Protein 2MSS (pdb70)

CATH classification: 3.30.70.330

InterPro domains:
  IPR000504 RNA recognition motif domain [PF00076] (23-90)
  IPR000504 RNA recognition motif domain [PF00076] (111-177)
  IPR000504 RNA recognition motif domain [PS50102] (20-110)
  IPR000504 RNA recognition motif domain [PS50102] (109-186)
  IPR000504 RNA recognition motif domain [SM00360] (21-93)
  IPR000504 RNA recognition motif domain [SM00360] (110-182)
  IPR012677 Nucleotide-binding alpha-beta plait domain superfamily [G3DSA:3.30.70.330] (20-103)
  IPR012677 Nucleotide-binding alpha-beta plait domain superfamily [G3DSA:3.30.70.330] (105-200)
  IPR034126 RNA-binding protein Musashi homologue, RNA recognition motif 2 [cd12323] (110-183)
  IPR035979 RNA-binding domain superfamily [SSF54928] (16-104)
  IPR035979 RNA-binding domain superfamily [SSF54928] (98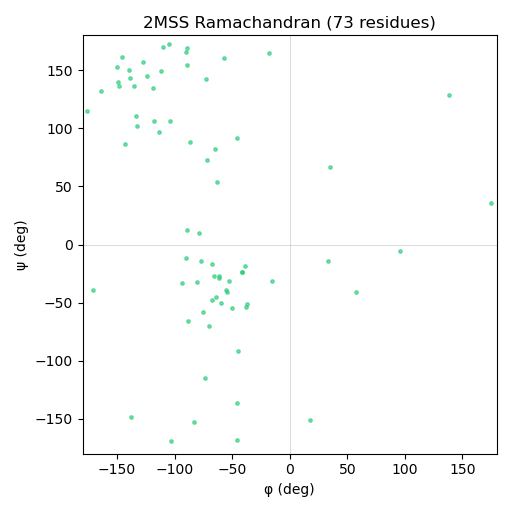-206)

Foldseek 3Di:
DKKWKAQAPVAAQVQQQVVCCVVAVQPDGFKAAQPDPSRRMIMIDTDHPPVVSLVPQQPDQQVAGVHGGIGIHGD

Organism: Mus musculus (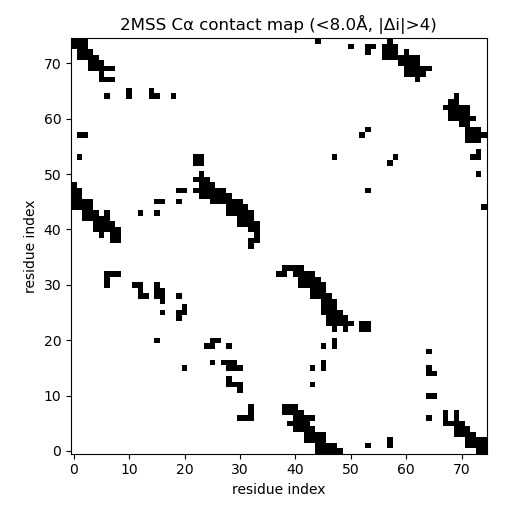NCBI:txid10090)

Solvent-accessible surface area: 4938 Å² total; per-residue (Å²): 153,2,65,0,17,32,0,22,65,127,6,64,47,124,15,0,93,79,32,0,86,126,56,4,117,5,105,89,8,84,11,76,80,48,172,122,92,50,84,153,170,7,95,0,70,0,44,6,161,46,106,120,43,8,115,143,4,10,125,68,116,136,18,125,0,80,96,75,89,7,63,1,106,117,57

R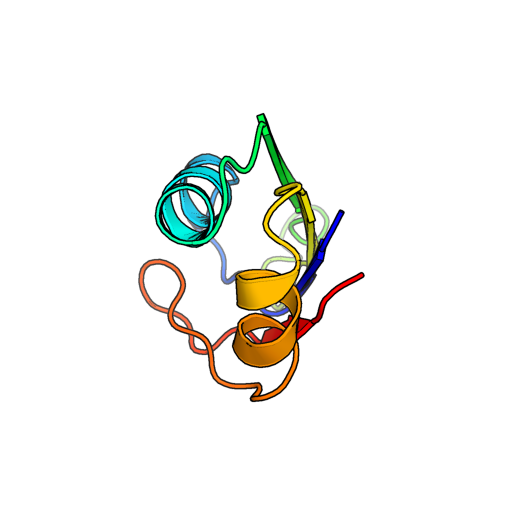adius of gyration: 11.02 Å; Cα contacts (8 Å, |Δi|>4): 189; chains: 1; bounding box: 34×22×21 Å

GO terms:
  GO:0005634 nucleus (C, IDA)
  GO:0005737 cytoplasm (C, IDA)
  GO:0003727 single-stranded RNA binding (F, IDA)
  GO:0008266 poly(U) RNA binding (F, IDA)
  GO:0005829 cytosol (C, TAS)
  GO:0042802 identical protein binding (F, IPI)
  GO:0042803 protein homodimerization activity (F, IDA)
  GO:0140693 molecular condensate scaffold activity (F, IDA)
  GO:0005634 nucleus (C, EXP)
  GO:0005737 cytoplasm (C, EXP)

Structure (mmCIF, N/CA/C/O backbone):
data_2MSS
#
_entry.id   2MSS
#
_cell.length_a   1.000
_cell.length_b   1.000
_cell.length_c   1.000
_cell.angle_alpha   90.00
_cell.angle_beta   90.00
_cell.angle_gamma   90.00
#
_symmetry.space_group_name_H-M   'P 1'
#
loop_
_atom_site.group_PDB
_atom_site.id
_atom_site.type_symbol
_atom_site.label_atom_id
_atom_site.label_alt_id
_atom_site.label_comp_id
_atom_site.label_asym_id
_atom_site.label_entity_id
_atom_site.label_seq_id
_atom_site.pdbx_PDB_ins_code
_atom_site.Cartn_x
_atom_site.Cartn_y
_atom_site.Cartn_z
_atom_site.occupancy
_atom_site.B_iso_or_equiv
_atom_site.auth_seq_id
_atom_site.auth_comp_id
_atom_site.auth_asym_id
_atom_site.auth_atom_id
_atom_site.pdbx_PDB_model_num
ATOM 1 N N . LYS A 1 1 ? 61.856 2.758 8.963 1.00 0.73 110 LYS A N 1
ATOM 2 C CA . LYS A 1 1 ? 62.625 2.910 7.693 1.00 0.58 110 LYS A CA 1
ATOM 3 C C . LYS A 1 1 ? 62.906 1.535 7.076 1.00 0.53 110 LYS A C 1
ATOM 4 O O . LYS A 1 1 ? 62.882 0.527 7.754 1.00 0.67 110 LYS A O 1
ATOM 23 N N . ILE A 1 2 ? 63.172 1.483 5.797 1.00 0.39 111 ILE A N 1
ATOM 24 C CA . ILE A 1 2 ? 63.452 0.168 5.153 1.00 0.36 111 ILE A CA 1
ATOM 25 C C . ILE A 1 2 ? 64.953 0.019 4.872 1.00 0.32 111 ILE A C 1
ATOM 26 O O . ILE A 1 2 ? 65.722 0.946 5.044 1.00 0.31 111 ILE A O 1
ATOM 42 N N . PHE A 1 3 ? 65.374 -1.143 4.444 1.00 0.33 112 PHE A N 1
ATOM 43 C CA . PHE A 1 3 ? 66.823 -1.362 4.158 1.00 0.31 112 PHE A CA 1
ATOM 44 C C . PHE A 1 3 ? 67.004 -1.932 2.748 1.00 0.32 112 PHE A C 1
ATOM 45 O O . PHE A 1 3 ? 66.104 -2.527 2.189 1.00 0.43 112 PHE A O 1
ATOM 62 N N . VAL A 1 4 ? 68.159 -1.755 2.169 1.00 0.28 113 VAL A N 1
ATOM 63 C CA . VAL A 1 4 ? 68.391 -2.286 0.795 1.00 0.30 113 VAL A CA 1
ATOM 64 C C . VAL A 1 4 ? 69.867 -2.647 0.602 1.00 0.28 113 VAL A C 1
ATOM 65 O O . VAL A 1 4 ? 70.741 -2.088 1.234 1.00 0.33 113 VAL A O 1
ATOM 78 N N . GLY A 1 5 ? 70.151 -3.580 -0.267 1.00 0.35 114 GLY A N 1
ATOM 79 C CA . GLY A 1 5 ? 71.570 -3.977 -0.500 1.00 0.37 114 GLY A CA 1
ATOM 80 C C . GLY A 1 5 ? 71.763 -4.341 -1.973 1.00 0.47 114 GLY A C 1
ATOM 81 O O . GLY A 1 5 ? 70.817 -4.617 -2.684 1.00 0.61 114 GLY A O 1
ATOM 85 N N . GLY A 1 6 ? 72.983 -4.343 -2.439 1.00 0.53 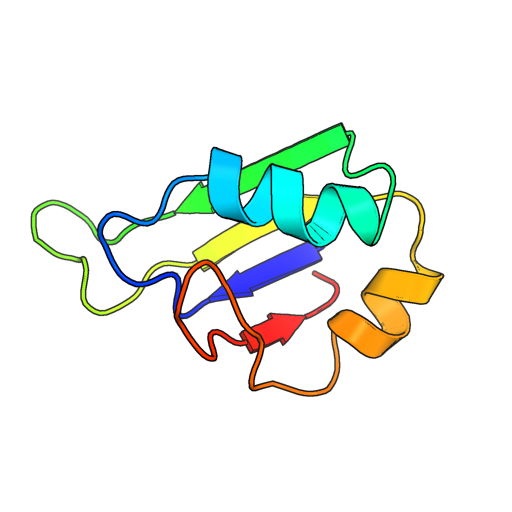115 GLY A N 1
ATOM 86 C CA . GLY A 1 6 ? 73.234 -4.688 -3.867 1.00 0.64 115 GLY A CA 1
ATOM 87 C C . GLY A 1 6 ? 73.320 -3.405 -4.695 1.00 0.64 115 GLY A C 1
ATOM 88 O O . GLY A 1 6 ? 73.615 -3.433 -5.873 1.00 0.79 115 GLY A O 1
ATOM 92 N N . LEU A 1 7 ? 73.064 -2.278 -4.087 1.00 0.67 116 LEU A N 1
ATOM 93 C CA . LEU A 1 7 ? 73.130 -0.991 -4.839 1.00 0.76 116 LEU A CA 1
ATOM 94 C C . LEU A 1 7 ? 74.399 -0.938 -5.693 1.00 0.61 116 LEU A C 1
ATOM 95 O O . LEU A 1 7 ? 75.443 -0.508 -5.244 1.00 0.69 116 LEU A O 1
ATOM 111 N N . SER 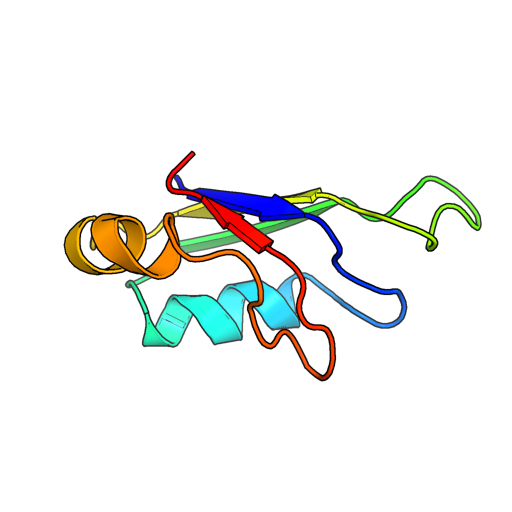A 1 8 ? 74.318 -1.370 -6.921 1.00 0.83 117 SER A N 1
ATOM 112 C CA . SER A 1 8 ? 75.520 -1.342 -7.802 1.00 1.03 117 SER A CA 1
ATOM 113 C C . SER A 1 8 ? 76.235 0.006 -7.677 1.00 0.84 117 SER A C 1
ATOM 114 O O . SER A 1 8 ? 75.951 0.792 -6.795 1.00 0.76 117 SER A O 1
ATOM 122 N N . VAL A 1 9 ? 77.160 0.277 -8.556 1.00 1.05 118 VAL A N 1
ATOM 123 C CA . VAL A 1 9 ? 77.894 1.573 -8.494 1.00 1.12 118 VAL A CA 1
ATOM 124 C C . VAL A 1 9 ? 77.080 2.677 -9.173 1.00 0.90 118 VAL A C 1
ATOM 125 O O . VAL A 1 9 ? 75.868 2.623 -9.229 1.00 1.28 118 VAL A O 1
ATOM 138 N N . ASN A 1 10 ? 77.738 3.679 -9.691 1.00 0.64 119 ASN A N 1
ATOM 139 C CA . ASN A 1 10 ? 77.000 4.784 -10.366 1.00 0.73 119 ASN A CA 1
ATOM 140 C C . ASN A 1 10 ? 75.648 5.002 -9.687 1.00 0.57 119 ASN A C 1
ATOM 141 O O . ASN A 1 10 ? 74.990 6.003 -9.894 1.00 0.90 119 ASN A O 1
ATOM 152 N N . THR A 1 11 ? 75.229 4.072 -8.875 1.00 0.43 120 THR A N 1
ATOM 153 C CA . THR A 1 11 ? 73.919 4.225 -8.181 1.00 0.40 120 THR A CA 1
ATOM 154 C C . THR A 1 11 ? 74.024 5.292 -7.087 1.00 0.42 120 THR A C 1
ATOM 155 O O . THR A 1 11 ? 75.032 5.414 -6.421 1.00 0.67 120 THR A O 1
ATOM 166 N N . THR A 1 12 ? 72.992 6.071 -6.901 1.00 0.43 121 THR A N 1
ATOM 167 C CA . THR A 1 12 ? 73.036 7.133 -5.854 1.00 0.48 121 THR A CA 1
ATOM 168 C C . THR A 1 12 ? 71.691 7.216 -5.127 1.00 0.46 121 THR A C 1
ATOM 169 O O . THR A 1 12 ? 70.653 6.927 -5.690 1.00 0.73 121 THR A O 1
ATOM 180 N N . VAL A 1 13 ? 71.698 7.602 -3.879 1.00 0.40 122 VAL A N 1
ATOM 181 C CA . VAL A 1 13 ? 70.415 7.694 -3.125 1.00 0.37 122 VAL A CA 1
ATOM 182 C C . VAL A 1 13 ? 69.302 8.192 -4.041 1.00 0.37 122 VAL A C 1
ATOM 183 O O . VAL A 1 13 ? 68.249 7.596 -4.134 1.00 0.37 122 VAL A O 1
ATOM 196 N N . GLU A 1 14 ? 69.528 9.274 -4.727 1.00 0.39 123 GLU A N 1
ATOM 197 C CA . GLU A 1 14 ? 68.479 9.793 -5.644 1.00 0.42 123 GLU A CA 1
ATOM 198 C C . GLU A 1 14 ? 67.850 8.614 -6.378 1.00 0.42 123 GLU A C 1
ATOM 199 O O . GLU A 1 14 ? 66.727 8.671 -6.840 1.00 0.44 123 GLU A O 1
ATOM 211 N N . ASP A 1 15 ? 68.579 7.537 -6.472 1.00 0.41 124 ASP A N 1
ATOM 212 C CA . ASP A 1 15 ? 68.052 6.328 -7.164 1.00 0.44 124 ASP A CA 1
ATOM 213 C C . ASP A 1 15 ? 67.039 5.611 -6.270 1.00 0.39 124 ASP A C 1
ATOM 214 O O . ASP A 1 15 ? 65.900 5.413 -6.642 1.00 0.41 124 ASP A O 1
ATOM 223 N N . VAL A 1 16 ? 67.445 5.221 -5.091 1.00 0.38 125 VAL A N 1
ATOM 224 C CA . VAL A 1 16 ? 66.498 4.520 -4.176 1.00 0.38 125 VAL A CA 1
ATOM 225 C C . VAL A 1 16 ? 65.403 5.484 -3.726 1.00 0.33 125 VAL A C 1
ATOM 226 O O . VAL A 1 16 ? 64.230 5.175 -3.771 1.00 0.36 125 VAL A O 1
ATOM 239 N N . LYS A 1 17 ? 65.781 6.654 -3.301 1.00 0.31 126 LYS A N 1
ATOM 240 C CA . LYS A 1 17 ? 64.765 7.648 -2.854 1.00 0.33 126 LYS A CA 1
ATOM 241 C C . LYS A 1 17 ? 63.674 7.782 -3.915 1.00 0.33 126 LYS A C 1
ATOM 242 O O . LYS A 1 17 ? 62.503 7.614 -3.642 1.00 0.36 126 LYS A O 1
ATOM 261 N N . HIS A 1 18 ? 64.052 8.074 -5.126 1.00 0.35 127 HIS A N 1
ATOM 262 C CA . HIS A 1 18 ? 63.036 8.206 -6.208 1.00 0.40 127 HIS A CA 1
ATOM 263 C C . HIS A 1 18 ? 62.375 6.851 -6.460 1.00 0.36 127 HIS A C 1
ATOM 264 O O . HIS A 1 18 ? 61.244 6.767 -6.897 1.00 0.44 127 HIS A O 1
ATOM 278 N N . TYR A 1 19 ? 63.080 5.788 -6.188 1.00 0.31 128 TYR A N 1
ATOM 279 C CA . TYR A 1 19 ? 62.505 4.431 -6.411 1.00 0.33 128 TYR A CA 1
ATOM 280 C C . TYR A 1 19 ? 61.398 4.147 -5.393 1.00 0.29 128 TYR A C 1
ATOM 281 O O . TYR A 1 19 ? 60.233 4.086 -5.731 1.00 0.34 128 TYR A O 1
ATOM 299 N N . PHE A 1 20 ? 61.750 3.965 -4.148 1.00 0.27 129 PHE A N 1
ATOM 300 C CA . PHE A 1 20 ? 60.709 3.678 -3.122 1.00 0.25 129 PHE A CA 1
ATOM 301 C C . PHE A 1 20 ? 59.809 4.892 -2.917 1.00 0.22 129 PHE A C 1
ATOM 302 O O . PHE A 1 20 ? 58.728 4.783 -2.374 1.00 0.22 129 PHE A O 1
ATOM 319 N N . GLU A 1 21 ? 60.224 6.047 -3.355 1.00 0.22 130 GLU A N 1
ATOM 320 C CA . GLU A 1 21 ? 59.346 7.233 -3.186 1.00 0.22 130 GLU A CA 1
ATOM 321 C C . GLU A 1 21 ? 58.009 6.915 -3.832 1.00 0.26 130 GLU A C 1
ATOM 322 O O . GLU A 1 21 ? 56.955 7.239 -3.322 1.00 0.30 130 GLU A O 1
ATOM 334 N N . GLN A 1 22 ? 58.056 6.244 -4.945 1.00 0.29 131 GLN A N 1
ATOM 335 C CA . GLN A 1 22 ? 56.801 5.855 -5.627 1.00 0.36 131 GLN A CA 1
ATOM 336 C C . GLN A 1 22 ? 56.215 4.671 -4.869 1.00 0.34 131 GLN A C 1
ATOM 337 O O . GLN A 1 22 ? 55.071 4.299 -5.036 1.00 0.40 131 GLN A O 1
ATOM 351 N N . PHE A 1 23 ? 57.017 4.091 -4.021 1.00 0.30 132 PHE A N 1
ATOM 352 C CA . PHE A 1 23 ? 56.561 2.930 -3.210 1.00 0.31 132 PHE A CA 1
ATOM 353 C C . PHE A 1 23 ? 56.048 3.414 -1.854 1.00 0.33 132 PHE A C 1
ATOM 354 O O . PHE A 1 23 ? 55.144 2.842 -1.279 1.00 0.38 132 PHE A O 1
ATOM 371 N N . GLY A 1 24 ? 56.624 4.466 -1.338 1.00 0.33 133 GLY A N 1
ATOM 372 C CA . GLY A 1 24 ? 56.174 4.986 -0.018 1.00 0.39 133 GLY A CA 1
ATOM 373 C C . GLY A 1 24 ? 56.698 6.409 0.177 1.00 0.47 133 GLY A C 1
ATOM 374 O O . GLY A 1 24 ? 57.859 6.690 -0.038 1.00 1.23 133 GLY A O 1
ATOM 378 N N . LYS A 1 25 ? 55.848 7.307 0.587 1.00 0.54 134 LYS A N 1
ATOM 379 C CA . LYS A 1 25 ? 56.289 8.713 0.803 1.00 0.49 134 LYS A CA 1
ATOM 380 C C . LYS A 1 25 ? 57.817 8.797 0.853 1.00 0.39 134 LYS A C 1
ATOM 381 O O . LYS A 1 25 ? 58.407 9.789 0.473 1.00 0.52 134 LYS A O 1
ATOM 400 N N . VAL A 1 26 ? 58.460 7.771 1.335 1.00 0.26 135 VAL A N 1
ATOM 401 C CA . VAL A 1 26 ? 5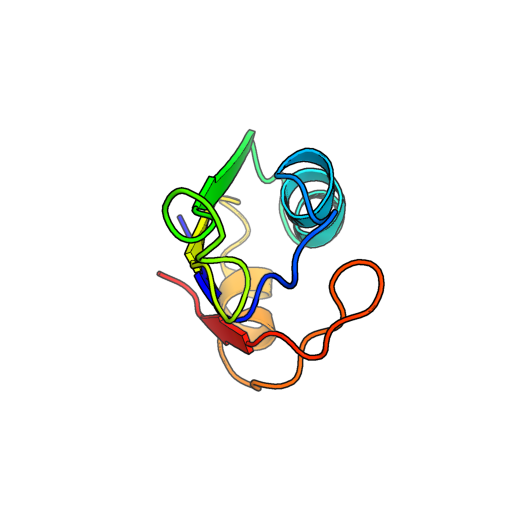9.951 7.805 1.427 1.00 0.19 135 VAL A CA 1
ATOM 402 C C . VAL A 1 26 ? 60.447 9.211 1.754 1.00 0.21 135 VAL A C 1
ATOM 403 O O . VAL A 1 26 ? 61.117 9.843 0.961 1.00 0.24 135 VAL A O 1
ATOM 416 N N . ASP A 1 27 ? 60.150 9.698 2.920 1.00 0.22 136 ASP A N 1
ATOM 417 C CA . ASP A 1 27 ? 60.635 11.052 3.297 1.00 0.26 136 ASP A CA 1
ATOM 418 C C . ASP A 1 27 ? 62.159 11.040 3.294 1.00 0.25 136 ASP A C 1
ATOM 419 O O . ASP A 1 27 ? 62.807 12.045 3.081 1.00 0.28 136 ASP A O 1
ATOM 428 N N . ASP A 1 28 ? 62.729 9.891 3.526 1.00 0.23 137 ASP A N 1
ATOM 429 C CA . ASP A 1 28 ? 64.208 9.775 3.535 1.00 0.25 137 ASP A CA 1
ATOM 430 C C . ASP A 1 28 ? 64.633 8.528 2.756 1.00 0.19 137 ASP A C 1
ATOM 431 O O . ASP A 1 28 ? 64.057 7.465 2.898 1.00 0.18 137 ASP A O 1
ATOM 440 N N . ALA A 1 29 ? 65.639 8.650 1.941 1.00 0.21 138 ALA A N 1
ATOM 441 C CA . ALA A 1 29 ? 66.114 7.479 1.152 1.00 0.18 138 ALA A CA 1
ATOM 442 C C . ALA A 1 29 ? 67.636 7.537 1.039 1.00 0.18 138 ALA A C 1
ATOM 443 O O . ALA A 1 29 ? 68.186 8.083 0.103 1.00 0.23 138 ALA A O 1
ATOM 450 N N . MET A 1 30 ? 68.314 6.995 2.008 1.00 0.20 139 MET A N 1
ATOM 451 C CA . MET A 1 30 ? 69.805 7.028 1.999 1.00 0.23 139 MET A CA 1
ATOM 452 C C . MET A 1 30 ? 70.385 5.811 1.273 1.00 0.24 139 MET A C 1
ATOM 453 O O . MET A 1 30 ? 69.691 4.863 0.965 1.00 0.23 139 MET A O 1
ATOM 467 N N . LEU A 1 31 ? 71.664 5.839 1.008 1.00 0.29 140 LEU A N 1
ATOM 468 C CA . LEU A 1 31 ? 72.320 4.696 0.311 1.00 0.34 140 LEU A CA 1
ATOM 469 C C . LEU A 1 31 ? 73.776 4.581 0.769 1.00 0.37 140 LEU A C 1
ATOM 470 O O . LEU A 1 31 ? 74.456 5.570 0.953 1.00 0.42 140 LEU A O 1
ATOM 486 N N . MET A 1 32 ? 74.256 3.387 0.967 1.00 0.48 141 MET A N 1
ATOM 487 C CA . MET A 1 32 ? 75.663 3.221 1.427 1.00 0.56 141 MET A CA 1
ATOM 488 C C . MET A 1 32 ? 76.486 2.454 0.392 1.00 0.63 141 MET A C 1
ATOM 489 O O . MET A 1 32 ? 76.352 1.255 0.243 1.00 0.78 141 MET A O 1
ATOM 503 N N . PHE A 1 33 ? 77.350 3.131 -0.311 1.00 0.66 142 PHE A N 1
ATOM 504 C CA . PHE A 1 33 ? 78.194 2.434 -1.319 1.00 0.76 142 PHE A CA 1
ATOM 505 C C . PHE A 1 33 ? 79.481 1.952 -0.646 1.00 1.03 142 PHE A C 1
ATOM 506 O O . PHE A 1 33 ? 79.911 2.502 0.348 1.00 1.30 142 PHE A O 1
ATOM 523 N N . ASP A 1 34 ? 80.098 0.928 -1.166 1.00 1.16 143 ASP A N 1
ATOM 524 C CA . ASP A 1 34 ? 81.350 0.424 -0.533 1.00 1.48 143 ASP A CA 1
ATOM 525 C C . ASP A 1 34 ? 82.393 1.547 -0.451 1.00 1.60 143 ASP A C 1
ATOM 526 O O . ASP A 1 34 ? 82.307 2.542 -1.144 1.00 2.09 143 ASP A O 1
ATOM 535 N N . LYS A 1 35 ? 83.367 1.399 0.408 1.00 2.17 144 LYS A N 1
ATOM 536 C CA . LYS A 1 35 ? 84.411 2.459 0.565 1.00 2.91 144 LYS A CA 1
ATOM 537 C C . LYS A 1 35 ? 84.916 2.960 -0.795 1.00 3.43 144 LYS A C 1
ATOM 538 O O . LYS A 1 35 ? 84.149 3.207 -1.704 1.00 4.09 144 LYS A O 1
ATOM 557 N N . THR A 1 36 ? 86.207 3.124 -0.928 1.00 3.60 145 THR A N 1
ATOM 558 C CA . THR A 1 36 ? 86.783 3.625 -2.211 1.00 4.43 145 THR A CA 1
ATOM 559 C C . THR A 1 36 ? 86.145 2.911 -3.401 1.00 4.36 145 THR A C 1
ATOM 560 O O . THR A 1 36 ? 85.126 3.325 -3.916 1.00 5.04 145 THR A O 1
ATOM 571 N N . THR A 1 37 ? 86.740 1.840 -3.838 1.00 3.94 146 THR A N 1
ATOM 572 C CA . THR A 1 37 ? 86.172 1.094 -4.997 1.00 4.25 146 THR A CA 1
ATOM 573 C C . THR A 1 37 ? 85.180 0.048 -4.491 1.00 3.61 146 THR A C 1
ATOM 574 O O . THR A 1 37 ? 84.750 -0.824 -5.219 1.00 4.15 146 THR A O 1
ATOM 585 N N . ASN A 1 38 ? 84.813 0.138 -3.243 1.00 2.98 147 ASN A N 1
ATOM 586 C CA . ASN A 1 38 ? 83.848 -0.837 -2.674 1.00 3.14 147 ASN A CA 1
ATOM 587 C C . ASN A 1 38 ? 82.503 -0.709 -3.392 1.00 2.83 147 ASN A C 1
ATOM 588 O O . ASN A 1 38 ? 81.469 -0.531 -2.784 1.00 3.61 147 ASN A O 1
ATOM 599 N N . ARG A 1 39 ? 82.514 -0.795 -4.689 1.00 2.13 148 ARG A N 1
ATOM 600 C CA . ARG A 1 39 ? 81.242 -0.680 -5.455 1.00 2.29 148 ARG A CA 1
ATOM 601 C C . ARG A 1 39 ? 80.613 -2.066 -5.624 1.00 2.30 148 ARG A C 1
ATOM 602 O O . ARG A 1 39 ? 79.475 -2.200 -6.029 1.00 2.93 148 ARG A O 1
ATOM 623 N N . HIS A 1 40 ? 81.355 -3.096 -5.320 1.00 2.30 149 HIS A N 1
ATOM 624 C CA . HIS A 1 40 ? 80.820 -4.482 -5.465 1.00 2.82 149 HIS A CA 1
ATOM 625 C C . HIS A 1 40 ? 79.48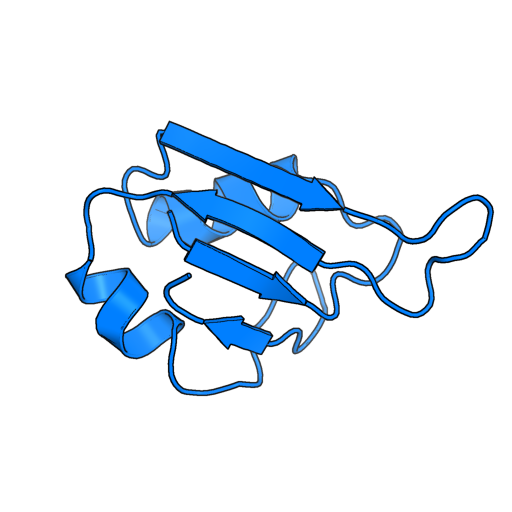4 -4.631 -4.735 1.00 2.48 149 HIS A C 1
ATOM 626 O O . HIS A 1 40 ? 78.628 -5.392 -5.139 1.00 2.97 149 HIS A O 1
ATOM 640 N N . ARG A 1 41 ? 79.298 -3.918 -3.661 1.00 2.11 150 ARG A N 1
ATOM 641 C CA . ARG A 1 41 ? 78.015 -4.032 -2.910 1.00 2.00 150 ARG A CA 1
ATOM 642 C C . ARG A 1 41 ? 77.535 -2.650 -2.462 1.00 1.54 150 ARG A C 1
ATOM 643 O O . ARG A 1 41 ? 77.761 -1.657 -3.125 1.00 2.18 150 ARG A O 1
ATOM 664 N N . GLY A 1 42 ? 76.871 -2.581 -1.341 1.00 1.12 151 GLY A N 1
ATOM 665 C CA . GLY A 1 42 ? 76.374 -1.266 -0.850 1.00 0.85 151 GLY A CA 1
ATOM 666 C C . GLY A 1 42 ? 74.960 -1.429 -0.289 1.00 0.68 151 GLY A C 1
ATOM 667 O O . GLY A 1 42 ? 74.081 -1.961 -0.937 1.00 0.64 151 GLY A O 1
ATOM 671 N N . PHE A 1 43 ? 74.733 -0.965 0.910 1.00 0.60 152 PHE A N 1
ATOM 672 C CA . PHE A 1 43 ? 73.374 -1.080 1.517 1.00 0.48 152 PHE A CA 1
ATOM 673 C C . PHE A 1 43 ? 72.828 0.317 1.804 1.00 0.40 152 PHE A C 1
ATOM 674 O O . PHE A 1 43 ? 73.523 1.163 2.324 1.00 0.44 152 PHE A O 1
ATOM 691 N N . GLY A 1 44 ? 71.597 0.569 1.466 1.00 0.33 153 GLY A N 1
ATOM 692 C CA . GLY A 1 44 ? 71.027 1.925 1.712 1.00 0.30 153 GLY A CA 1
ATOM 693 C C . GLY A 1 44 ? 69.974 1.871 2.818 1.00 0.27 153 GLY A C 1
ATOM 694 O O . GLY A 1 44 ? 69.553 0.814 3.245 1.00 0.34 153 GLY A O 1
ATOM 698 N N . PHE A 1 45 ? 69.540 3.014 3.278 1.00 0.23 154 PHE A N 1
ATOM 699 C CA . PHE A 1 45 ? 68.507 3.052 4.351 1.00 0.24 154 PHE A CA 1
ATOM 700 C C . PHE A 1 45 ? 67.405 4.043 3.975 1.00 0.20 154 PHE A C 1
ATOM 701 O O . PHE A 1 45 ? 67.564 5.240 4.107 1.00 0.22 154 PHE A O 1
ATOM 718 N N . VAL A 1 46 ? 66.288 3.557 3.514 1.00 0.20 155 VAL A N 1
ATOM 719 C CA . VAL A 1 46 ? 65.182 4.480 3.138 1.00 0.18 155 VAL A CA 1
ATOM 720 C C . VAL A 1 46 ? 64.112 4.466 4.223 1.00 0.18 155 VAL A C 1
ATOM 721 O O . VAL A 1 46 ? 64.316 3.939 5.297 1.00 0.21 155 VAL A O 1
ATOM 734 N N . THR A 1 47 ? 62.973 5.039 3.962 1.00 0.17 156 THR A N 1
ATOM 735 C CA . THR A 1 47 ? 61.912 5.034 5.003 1.00 0.19 156 THR A CA 1
ATOM 736 C C . THR A 1 47 ? 60.617 5.665 4.488 1.00 0.19 156 THR A C 1
ATOM 737 O O . THR A 1 47 ? 60.553 6.846 4.211 1.00 0.20 156 THR A O 1
ATOM 748 N N . PHE A 1 48 ? 59.579 4.881 4.387 1.00 0.22 157 PHE A N 1
ATOM 749 C CA . PHE A 1 48 ? 58.270 5.423 3.922 1.00 0.25 157 PHE A CA 1
ATOM 750 C C . PHE A 1 48 ? 57.154 4.928 4.847 1.00 0.28 157 PHE A C 1
ATOM 751 O O . PHE A 1 48 ? 56.822 3.759 4.864 1.00 0.34 157 PHE A O 1
ATOM 768 N N . GLU A 1 49 ? 56.575 5.806 5.623 1.00 0.34 158 GLU A N 1
ATOM 769 C CA . GLU A 1 49 ? 55.487 5.379 6.552 1.00 0.40 158 GLU A CA 1
ATOM 770 C C . GLU A 1 49 ? 54.591 4.341 5.872 1.00 0.38 158 GLU A C 1
ATOM 771 O O . GLU A 1 49 ? 53.862 3.616 6.519 1.00 0.62 158 GLU A O 1
ATOM 783 N N . SER A 1 50 ? 54.647 4.260 4.571 1.00 0.36 159 SER A N 1
ATOM 784 C CA . SER A 1 50 ? 53.805 3.265 3.848 1.00 0.38 159 SER A CA 1
ATOM 785 C C . SER A 1 50 ? 54.345 1.851 4.082 1.00 0.32 159 SER A C 1
ATOM 786 O O . SER A 1 50 ? 54.918 1.240 3.200 1.00 0.30 159 SER A O 1
ATOM 794 N N . GLU A 1 51 ? 54.163 1.322 5.262 1.00 0.39 160 GLU A N 1
ATOM 795 C CA . GLU A 1 51 ? 54.664 -0.053 5.540 1.00 0.38 160 GLU A CA 1
ATOM 796 C C . GLU A 1 51 ? 54.099 -1.015 4.503 1.00 0.33 160 GLU A C 1
ATOM 797 O O . GLU A 1 51 ? 54.783 -1.890 4.009 1.00 0.30 160 GLU A O 1
ATOM 809 N N . ASP A 1 52 ? 52.854 -0.850 4.164 1.00 0.39 161 ASP A N 1
ATOM 810 C CA . ASP A 1 52 ? 52.241 -1.749 3.147 1.00 0.46 161 ASP A CA 1
ATOM 811 C C . ASP A 1 52 ? 53.271 -2.049 2.065 1.00 0.42 161 ASP A C 1
ATOM 812 O O . ASP A 1 52 ? 53.561 -3.190 1.761 1.00 0.44 161 ASP A O 1
ATOM 821 N N . ILE A 1 53 ? 53.840 -1.027 1.496 1.00 0.45 162 ILE A N 1
ATOM 822 C CA . ILE A 1 53 ? 54.869 -1.234 0.451 1.00 0.52 162 ILE A CA 1
ATOM 823 C C . ILE A 1 53 ? 56.078 -1.930 1.067 1.00 0.44 162 ILE A C 1
ATOM 824 O O . ILE A 1 53 ? 56.605 -2.878 0.524 1.00 0.49 162 ILE A O 1
ATOM 840 N N . VAL A 1 54 ? 56.510 -1.479 2.210 1.00 0.37 163 VAL A N 1
ATOM 841 C CA . VAL A 1 54 ? 57.672 -2.138 2.866 1.00 0.36 163 VAL A CA 1
ATOM 842 C C . VAL A 1 54 ? 57.314 -3.595 3.162 1.00 0.31 163 VAL A C 1
ATOM 843 O O . VAL A 1 54 ? 58.163 -4.463 3.195 1.00 0.38 163 VAL A O 1
ATOM 856 N N . GLU A 1 55 ? 56.050 -3.868 3.364 1.00 0.29 164 GLU A N 1
ATOM 857 C CA . GLU A 1 55 ? 55.619 -5.266 3.647 1.00 0.29 164 GLU A CA 1
ATOM 858 C C . GLU A 1 55 ? 55.995 -6.178 2.478 1.00 0.33 164 GLU A C 1
ATOM 859 O O . GLU A 1 55 ? 56.596 -7.219 2.657 1.00 0.38 164 GLU A O 1
ATOM 871 N N . LYS A 1 56 ? 55.652 -5.790 1.283 1.00 0.42 165 LYS A N 1
ATOM 872 C CA . LYS A 1 56 ? 55.997 -6.631 0.101 1.00 0.52 165 LYS A CA 1
ATOM 873 C C . LYS A 1 56 ? 57.379 -6.246 -0.420 1.00 0.51 165 LYS A C 1
ATOM 874 O O . LYS A 1 56 ? 58.313 -7.020 -0.365 1.00 0.52 165 LYS A O 1
ATOM 893 N N . VAL A 1 57 ? 57.517 -5.051 -0.914 1.00 0.56 166 VAL A N 1
ATOM 894 C CA . VAL A 1 57 ? 58.843 -4.611 -1.428 1.00 0.64 166 VAL A CA 1
ATOM 895 C C . VAL A 1 57 ? 59.949 -5.091 -0.484 1.00 0.61 166 VAL A C 1
ATOM 896 O O . VAL A 1 57 ? 61.090 -5.239 -0.872 1.00 0.73 166 VAL A O 1
ATOM 909 N N . CYS A 1 58 ? 59.617 -5.338 0.757 1.00 0.51 167 CYS A N 1
ATOM 910 C CA . CYS A 1 58 ? 60.648 -5.809 1.725 1.00 0.59 167 CYS A CA 1
ATOM 911 C C . CYS A 1 58 ? 60.891 -7.311 1.551 1.00 0.60 167 CYS A C 1
ATOM 912 O O . CYS A 1 58 ? 61.986 -7.799 1.752 1.00 0.72 167 CYS A O 1
ATOM 920 N N . GLU A 1 59 ? 59.881 -8.048 1.179 1.00 0.56 168 GLU A N 1
ATOM 921 C CA . GLU A 1 59 ? 60.060 -9.518 0.992 1.00 0.62 168 GLU A CA 1
ATOM 922 C C . GLU A 1 59 ? 60.855 -9.792 -0.287 1.00 0.85 168 GLU A C 1
ATOM 923 O O . GLU A 1 59 ? 62.013 -9.442 -0.396 1.00 1.29 168 GLU A O 1
ATOM 935 N N . ILE A 1 60 ? 60.243 -10.416 -1.256 1.00 1.59 169 ILE A N 1
ATOM 936 C CA . ILE A 1 60 ? 60.971 -10.709 -2.523 1.00 1.91 169 ILE A CA 1
ATOM 937 C C . ILE A 1 60 ? 62.480 -10.580 -2.296 1.00 1.31 169 ILE A C 1
ATOM 938 O O . ILE A 1 60 ? 62.970 -10.793 -1.205 1.00 2.10 169 ILE A O 1
ATOM 954 N N . HIS A 1 61 ? 63.222 -10.232 -3.312 1.00 0.91 170 HIS A N 1
ATOM 955 C CA . HIS A 1 61 ? 64.697 -10.091 -3.136 1.00 1.40 170 HIS A CA 1
ATOM 956 C C . HIS A 1 61 ? 65.329 -9.460 -4.380 1.00 1.24 170 HIS A C 1
ATOM 957 O O . HIS A 1 61 ? 66.228 -8.649 -4.285 1.00 2.05 170 HIS A O 1
ATOM 971 N N . PHE A 1 62 ? 64.872 -9.827 -5.544 1.00 1.07 171 PHE A N 1
ATOM 972 C CA . PHE A 1 62 ? 65.456 -9.246 -6.787 1.00 1.09 171 PHE A CA 1
ATOM 973 C C . PHE A 1 62 ? 64.759 -7.928 -7.136 1.00 0.84 171 PHE A C 1
ATOM 974 O O . PHE A 1 62 ? 63.801 -7.898 -7.883 1.00 0.96 171 PHE A O 1
ATOM 991 N N . HIS A 1 63 ? 65.238 -6.838 -6.601 1.00 0.79 172 HIS A N 1
ATOM 992 C CA . HIS A 1 63 ? 64.611 -5.519 -6.901 1.00 0.70 172 HIS A CA 1
ATOM 993 C C . HIS A 1 63 ? 65.272 -4.890 -8.129 1.00 0.79 172 HIS A C 1
ATOM 994 O O . HIS A 1 63 ? 66.329 -5.306 -8.559 1.00 1.77 172 HIS A O 1
ATOM 1008 N N . GLU A 1 64 ? 64.660 -3.886 -8.693 1.00 0.68 173 GLU A N 1
ATOM 1009 C CA . GLU A 1 64 ? 65.257 -3.228 -9.889 1.00 0.69 173 GLU A CA 1
ATOM 1010 C C . GLU A 1 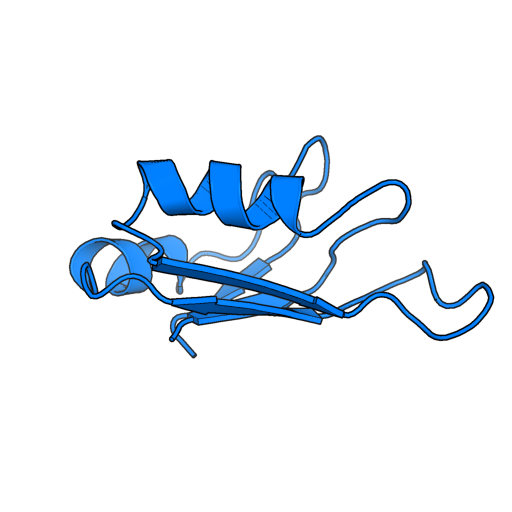64 ? 65.666 -1.795 -9.545 1.00 0.73 173 GLU A C 1
ATOM 1011 O O . GLU A 1 64 ? 64.861 -0.885 -9.567 1.00 0.92 173 GLU A O 1
ATOM 1023 N N . ILE A 1 65 ? 66.913 -1.589 -9.229 1.00 0.64 174 ILE A N 1
ATOM 1024 C CA . ILE A 1 65 ? 67.377 -0.217 -8.886 1.00 0.74 174 ILE A CA 1
ATOM 1025 C C . ILE A 1 65 ? 68.165 0.370 -10.058 1.00 0.77 174 ILE A C 1
ATOM 1026 O O . ILE A 1 65 ? 69.289 -0.013 -10.316 1.00 1.00 174 ILE A O 1
ATOM 1042 N N . ASN A 1 66 ? 67.581 1.293 -10.775 1.00 0.85 175 ASN A N 1
ATOM 1043 C CA . ASN A 1 66 ? 68.295 1.903 -11.933 1.00 0.92 175 ASN A CA 1
ATOM 1044 C C . ASN A 1 66 ? 68.714 0.819 -12.927 1.00 0.82 175 ASN A C 1
ATOM 1045 O O . ASN A 1 66 ? 68.617 0.987 -14.127 1.00 0.99 175 ASN A O 1
ATOM 1056 N N . ASN A 1 67 ? 69.178 -0.291 -12.435 1.00 0.64 176 ASN A N 1
ATOM 1057 C CA . ASN A 1 67 ? 69.604 -1.392 -13.344 1.00 0.69 176 ASN A CA 1
ATOM 1058 C C . ASN A 1 67 ? 70.237 -2.523 -12.532 1.00 0.61 176 ASN A C 1
ATOM 1059 O O . ASN A 1 67 ? 71.169 -3.171 -12.966 1.00 0.83 176 ASN A O 1
ATOM 1070 N N . LYS A 1 68 ? 69.735 -2.762 -11.351 1.00 0.46 177 LYS A N 1
ATOM 1071 C CA . LYS A 1 68 ? 70.298 -3.849 -10.501 1.00 0.47 177 LYS A CA 1
ATOM 1072 C C . LYS A 1 68 ? 69.173 -4.623 -9.806 1.00 0.42 177 LYS A C 1
ATOM 1073 O O . LYS A 1 68 ? 68.181 -4.057 -9.392 1.00 0.74 177 LYS A O 1
ATOM 1092 N N . MET A 1 69 ? 69.325 -5.911 -9.667 1.00 0.56 178 MET A N 1
ATOM 1093 C CA . MET A 1 69 ? 68.267 -6.716 -8.988 1.00 0.51 178 MET A CA 1
ATOM 1094 C C . MET A 1 69 ? 68.392 -6.560 -7.472 1.00 0.61 178 MET A C 1
ATOM 1095 O O . MET A 1 69 ? 67.754 -7.257 -6.707 1.00 1.18 178 MET A O 1
ATOM 1109 N N . VAL A 1 70 ? 69.216 -5.648 -7.035 1.00 0.56 179 VAL A N 1
ATOM 1110 C CA . VAL A 1 70 ? 69.397 -5.434 -5.571 1.00 0.58 179 VAL A CA 1
ATOM 1111 C C . VAL A 1 70 ? 68.237 -6.055 -4.788 1.00 0.56 179 VAL A C 1
ATOM 1112 O O . VAL A 1 70 ? 67.203 -6.376 -5.339 1.00 0.84 179 VAL A O 1
ATOM 1125 N N . GLU A 1 71 ? 68.404 -6.225 -3.504 1.00 0.44 180 GLU A N 1
ATOM 1126 C CA . GLU A 1 71 ? 67.313 -6.822 -2.680 1.00 0.44 180 GLU A CA 1
ATOM 1127 C C . GLU A 1 71 ? 66.734 -5.769 -1.730 1.00 0.38 180 GLU A C 1
ATOM 1128 O O . GLU A 1 71 ? 67.421 -4.865 -1.301 1.00 0.41 180 GLU A O 1
ATOM 1140 N N . CYS A 1 72 ? 65.476 -5.877 -1.400 1.00 0.39 181 CYS A N 1
ATOM 1141 C CA . CYS A 1 72 ? 64.861 -4.877 -0.480 1.00 0.40 181 CYS A CA 1
ATOM 1142 C C . CYS A 1 72 ? 64.238 -5.573 0.734 1.00 0.45 181 CYS A C 1
ATOM 1143 O O . CYS A 1 72 ? 63.705 -6.660 0.634 1.00 0.80 181 CYS A O 1
ATOM 1151 N N . LYS A 1 73 ? 64.292 -4.945 1.876 1.00 0.43 182 LYS A N 1
ATOM 1152 C CA . LYS A 1 73 ? 63.693 -5.554 3.098 1.00 0.58 182 LYS A CA 1
ATOM 1153 C C . LYS A 1 73 ? 63.180 -4.449 4.023 1.00 0.53 182 LYS A C 1
ATOM 1154 O O . LYS A 1 73 ? 63.834 -3.446 4.229 1.00 0.75 182 LYS A O 1
ATOM 1173 N N . LYS A 1 74 ? 62.014 -4.620 4.581 1.00 0.64 183 LYS A N 1
ATOM 1174 C CA . LYS A 1 74 ? 61.467 -3.570 5.489 1.00 0.62 183 LYS A CA 1
ATOM 1175 C C . LYS A 1 74 ? 62.339 -3.449 6.739 1.00 0.53 183 LYS A C 1
ATOM 1176 O O . LYS A 1 74 ? 62.042 -4.011 7.775 1.00 0.71 183 LYS A O 1
ATOM 1195 N N . ALA A 1 75 ? 63.413 -2.719 6.647 1.00 0.47 184 ALA A N 1
ATOM 1196 C CA . ALA A 1 75 ? 64.310 -2.560 7.827 1.00 0.75 184 ALA A CA 1
ATOM 1197 C C . ALA A 1 75 ? 63.545 -1.933 8.996 1.00 0.99 184 ALA A C 1
ATOM 1198 O O . ALA A 1 75 ? 63.343 -0.736 9.048 1.00 1.31 184 ALA A O 1
#

B-factor: mean 1.45, std 1.33, range [0.17, 6.67]

Nearest PDB structures (foldseek):
  2mss-assembly1_A  TM=1.014E+00  e=1.864E-16  Mus musculus
  2mst-assembly1_A  TM=9.670E-01  e=1.469E-12  Mus musculus
  6nty-assembly1_A  TM=8.484E-01  e=3.074E-05  Homo sapiens
  8any-assembly1_A6  TM=7.843E-01  e=1.800E-04  Homo sapiens
  2cq4-assembly1_A  TM=7.804E-01  e=2.226E-03  Homo sapiens

Secondary structure (DSSP, 8-state):
-EEEE---SS--HHHHHHHHHTTS--SEE---B-SSSTTS-BEEEEE-S-HHHHHHHHSSS---SSS---EEE--

Sequence (75 aa):
KIFVGGLSVNTTVEDVKHYFEQFGKVDDAMLMFDKTTNRHRGFGFVTFESEDIVEKVCEIHFHEINNKMVECKKA